Protein AF-A0A6G3X114-F1 (afdb_monomer)

Solvent-accessible surface area (backbone atoms only — not comparable to full-atom values): 4407 Å² total; per-residue (Å²): 96,43,92,81,68,70,48,63,50,22,70,51,28,55,56,42,49,52,52,49,52,55,52,49,56,49,30,60,75,69,75,45,90,79,90,86,87,76,67,75,84,50,56,28,73,87,47,62,87,51,43,46,88,73,41,94,43,70,69,53,18,51,57,47,48,60,94,57,85,65,123

Structure (mmCIF, N/CA/C/O backbone):
data_AF-A0A6G3X114-F1
#
_entry.id   AF-A0A6G3X114-F1
#
loop_
_atom_site.group_PDB
_atom_site.id
_atom_site.type_symbol
_atom_site.label_atom_id
_atom_site.label_alt_id
_atom_site.label_comp_id
_atom_site.label_asym_id
_atom_site.label_entity_id
_atom_site.label_seq_id
_atom_site.pdbx_PDB_ins_code
_atom_site.Cartn_x
_atom_site.Cartn_y
_atom_site.Cartn_z
_atom_site.occupancy
_atom_site.B_iso_or_equiv
_atom_site.auth_seq_id
_atom_site.auth_comp_id
_atom_site.auth_asym_id
_atom_site.auth_atom_id
_atom_site.pdbx_PDB_model_num
ATOM 1 N N . LEU A 1 1 ? 2.334 -4.613 3.103 1.00 96.19 1 LEU A N 1
ATOM 2 C CA .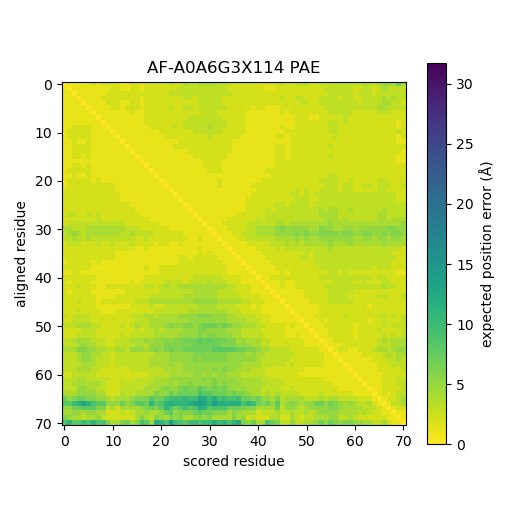 LEU A 1 1 ? 1.172 -5.213 2.411 1.00 96.19 1 LEU A CA 1
ATOM 3 C C . LEU A 1 1 ? 1.536 -6.542 1.751 1.00 96.19 1 LEU A C 1
ATOM 5 O O . LEU A 1 1 ? 1.136 -7.555 2.293 1.00 96.19 1 LEU A O 1
ATOM 9 N N . LEU A 1 2 ? 2.363 -6.584 0.697 1.00 96.75 2 LEU A N 1
ATOM 10 C CA . LEU A 1 2 ? 2.736 -7.858 0.052 1.00 96.75 2 LEU A CA 1
ATOM 11 C C . LEU A 1 2 ? 3.374 -8.874 1.016 1.00 96.75 2 LEU A C 1
ATOM 13 O O . LEU A 1 2 ? 2.919 -10.004 1.100 1.00 96.75 2 LEU A O 1
ATOM 17 N N . GLN A 1 3 ? 4.404 -8.469 1.760 1.00 96.19 3 GLN A N 1
ATOM 18 C CA . GLN A 1 3 ? 5.150 -9.390 2.628 1.00 96.19 3 GLN A CA 1
ATOM 19 C C . GLN A 1 3 ? 4.329 -9.958 3.796 1.00 96.19 3 GLN A C 1
ATOM 21 O O . GLN A 1 3 ? 4.600 -11.067 4.233 1.00 96.19 3 GLN A O 1
ATOM 26 N N . GLN A 1 4 ? 3.363 -9.195 4.316 1.00 98.12 4 GLN A N 1
ATOM 27 C CA . GLN A 1 4 ? 2.568 -9.582 5.490 1.00 98.12 4 GLN A CA 1
ATOM 28 C C . GLN A 1 4 ? 1.235 -10.233 5.102 1.00 98.12 4 GLN A C 1
ATOM 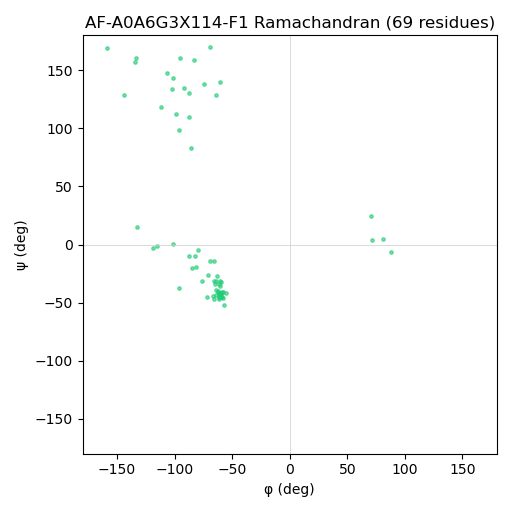30 O O . GLN A 1 4 ? 0.826 -11.189 5.741 1.00 98.12 4 GLN A O 1
ATOM 35 N N . GLU A 1 5 ? 0.595 -9.749 4.032 1.00 98.00 5 GLU A N 1
ATOM 36 C CA . GLU A 1 5 ? -0.783 -10.108 3.661 1.00 98.00 5 GLU A CA 1
ATOM 37 C C . GLU A 1 5 ? -0.886 -10.787 2.283 1.00 98.00 5 GLU A C 1
ATOM 39 O O . GLU A 1 5 ? -1.975 -11.127 1.834 1.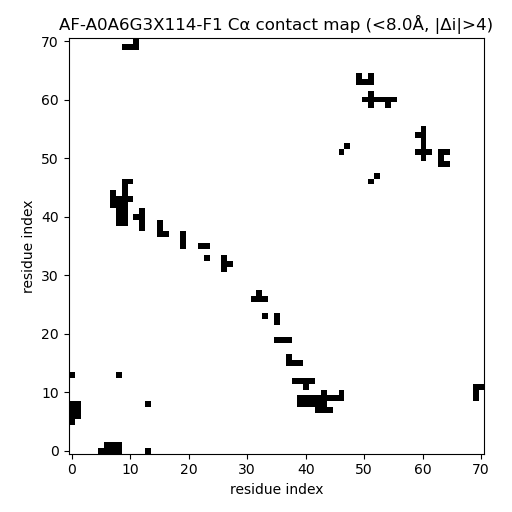00 98.00 5 GLU A O 1
ATOM 44 N N . GLY A 1 6 ? 0.218 -10.932 1.540 1.00 98.00 6 GLY A N 1
ATOM 45 C CA . GLY A 1 6 ? 0.220 -11.535 0.199 1.00 98.00 6 GLY A CA 1
ATOM 46 C C . GLY A 1 6 ? -0.415 -10.678 -0.907 1.00 98.00 6 GLY A C 1
ATOM 47 O O . GLY A 1 6 ? -0.498 -11.111 -2.054 1.00 98.00 6 GLY A O 1
ATOM 48 N N . ILE A 1 7 ? -0.843 -9.449 -0.602 1.00 98.19 7 ILE A N 1
ATOM 49 C CA . ILE A 1 7 ? -1.512 -8.563 -1.563 1.00 98.19 7 ILE A CA 1
ATOM 50 C C . ILE A 1 7 ? -0.471 -7.740 -2.339 1.00 98.19 7 ILE A C 1
ATOM 52 O O . ILE A 1 7 ? 0.154 -6.821 -1.799 1.00 98.19 7 ILE A O 1
ATOM 56 N N . PHE A 1 8 ? -0.306 -8.046 -3.630 1.00 97.94 8 PHE A N 1
ATOM 57 C CA . PHE A 1 8 ? 0.557 -7.288 -4.541 1.00 97.94 8 PHE A CA 1
ATOM 58 C 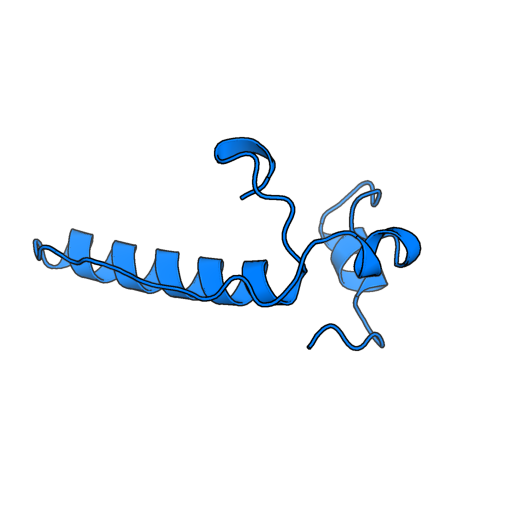C . PHE A 1 8 ? -0.181 -6.086 -5.153 1.00 97.94 8 PHE A C 1
ATOM 60 O O . PHE A 1 8 ? -0.719 -6.154 -6.260 1.00 97.94 8 PHE A O 1
ATOM 67 N N . ALA A 1 9 ? -0.219 -4.983 -4.408 1.00 97.94 9 ALA A N 1
ATOM 68 C CA . ALA A 1 9 ? -0.918 -3.758 -4.791 1.00 97.94 9 ALA A CA 1
ATOM 69 C C . ALA A 1 9 ? -0.017 -2.718 -5.477 1.00 97.94 9 ALA A C 1
ATOM 71 O O . ALA A 1 9 ? 1.210 -2.733 -5.324 1.00 97.94 9 ALA A O 1
ATOM 72 N N . GLY A 1 10 ? -0.646 -1.792 -6.200 1.00 96.81 10 GLY A N 1
ATOM 73 C CA . GLY A 1 10 ? 0.021 -0.618 -6.752 1.00 96.81 10 GLY A CA 1
ATOM 74 C C . GLY A 1 10 ? 0.463 0.404 -5.708 1.00 96.81 10 GLY A C 1
ATOM 75 O O . GLY A 1 10 ? 0.101 0.334 -4.530 1.00 96.81 10 GLY A O 1
ATOM 76 N N . VAL A 1 11 ? 1.250 1.383 -6.157 1.00 96.44 11 VAL A N 1
ATOM 77 C CA . VAL A 1 11 ? 1.909 2.375 -5.287 1.00 96.44 11 VAL A CA 1
ATOM 78 C C . VAL A 1 11 ? 0.892 3.226 -4.514 1.00 96.44 11 VAL A C 1
ATOM 80 O O . VAL A 1 11 ? 1.042 3.406 -3.304 1.00 96.44 11 VAL A O 1
ATOM 83 N N . SER A 1 12 ? -0.190 3.675 -5.163 1.00 97.19 12 SER A N 1
ATOM 84 C CA . SER A 1 12 ? -1.251 4.472 -4.520 1.00 97.19 12 SER A CA 1
ATOM 85 C C . SER A 1 12 ? -1.929 3.748 -3.349 1.00 97.19 12 SER A C 1
ATOM 87 O O . SER A 1 12 ? -2.286 4.372 -2.348 1.00 97.19 12 SER A O 1
ATOM 89 N N . THR A 1 13 ? -2.030 2.418 -3.411 1.00 98.31 13 THR A N 1
ATOM 90 C CA . THR A 1 13 ? -2.562 1.602 -2.309 1.00 98.31 13 THR A CA 1
ATOM 91 C C . THR A 1 13 ? -1.660 1.672 -1.077 1.00 98.31 13 THR A C 1
ATOM 93 O O . THR A 1 13 ? -2.155 1.669 0.049 1.00 98.31 13 THR A O 1
ATOM 96 N N . GLY A 1 14 ? -0.341 1.788 -1.262 1.00 96.88 14 GLY A N 1
ATOM 97 C CA . GLY A 1 14 ? 0.598 2.019 -0.164 1.00 96.88 14 GLY A CA 1
ATOM 98 C C . GLY A 1 14 ? 0.297 3.318 0.589 1.00 96.88 14 GLY A C 1
ATOM 99 O O . GLY A 1 14 ? 0.289 3.321 1.820 1.00 96.88 14 GLY A O 1
ATOM 100 N N . ALA A 1 15 ? -0.039 4.392 -0.132 1.00 97.44 15 ALA A N 1
ATOM 101 C CA . ALA A 1 15 ? -0.448 5.662 0.470 1.00 97.44 15 ALA A CA 1
ATOM 102 C C . ALA A 1 15 ? -1.789 5.544 1.220 1.00 97.44 15 ALA A C 1
ATOM 104 O O . ALA A 1 15 ? -1.903 6.004 2.359 1.00 97.44 15 ALA A O 1
ATOM 105 N N . ALA A 1 16 ? -2.783 4.875 0.624 1.00 98.50 16 ALA A N 1
ATOM 106 C CA . ALA A 1 16 ? -4.076 4.635 1.269 1.00 98.50 16 ALA A CA 1
ATOM 107 C C . ALA A 1 16 ? -3.934 3.805 2.558 1.00 98.50 16 ALA A C 1
ATOM 109 O O . ALA A 1 16 ? -4.478 4.177 3.600 1.00 98.50 16 ALA A O 1
ATOM 110 N N . LEU A 1 17 ? -3.147 2.724 2.520 1.00 98.56 17 LEU A N 1
ATOM 111 C CA . LEU A 1 17 ? -2.867 1.891 3.689 1.00 98.56 17 LEU A CA 1
ATOM 112 C C . LEU A 1 17 ? -2.093 2.663 4.766 1.00 98.56 17 LEU A C 1
ATOM 114 O O . LEU A 1 17 ? -2.386 2.512 5.950 1.00 98.56 17 LEU A O 1
ATOM 118 N N . HIS A 1 18 ? -1.137 3.515 4.384 1.00 98.38 18 HIS A N 1
ATOM 119 C CA . HIS A 1 18 ? -0.411 4.354 5.340 1.00 98.38 18 HIS A CA 1
ATOM 120 C C . HIS A 1 18 ? -1.367 5.268 6.125 1.00 98.38 18 HIS A C 1
ATOM 122 O O . HIS A 1 18 ? -1.297 5.338 7.355 1.00 98.38 18 HIS A O 1
ATOM 128 N N . ALA A 1 19 ? -2.316 5.909 5.434 1.00 98.62 19 ALA A N 1
ATOM 129 C CA . ALA A 1 19 ? -3.354 6.708 6.080 1.00 98.62 19 ALA A CA 1
ATOM 130 C C . ALA A 1 19 ? -4.274 5.852 6.971 1.00 98.62 19 ALA A C 1
ATOM 132 O O . ALA A 1 19 ? -4.552 6.240 8.107 1.00 98.62 19 ALA A O 1
ATOM 133 N N . ALA A 1 20 ? -4.690 4.672 6.498 1.00 98.69 20 ALA A N 1
ATOM 134 C CA . ALA A 1 20 ? -5.532 3.745 7.255 1.00 98.69 20 ALA A CA 1
ATOM 135 C C . ALA A 1 20 ? -4.865 3.272 8.561 1.00 98.69 20 ALA A C 1
ATOM 137 O O . ALA A 1 20 ? -5.499 3.296 9.615 1.00 98.69 20 ALA A O 1
ATOM 138 N N . ILE A 1 21 ? -3.567 2.941 8.530 1.00 98.62 21 ILE A N 1
ATOM 139 C CA . ILE A 1 21 ? -2.775 2.620 9.731 1.00 98.62 21 ILE A CA 1
ATOM 140 C C . ILE A 1 21 ? -2.749 3.818 10.689 1.00 98.62 21 ILE A C 1
ATOM 142 O O . ILE A 1 21 ? -2.913 3.655 11.899 1.00 98.62 21 ILE A O 1
ATOM 146 N N . GLY A 1 22 ? -2.590 5.036 10.165 1.00 98.62 22 GLY A N 1
ATOM 147 C CA . GLY A 1 22 ? -2.670 6.261 10.961 1.00 98.62 22 GLY A CA 1
ATOM 148 C C . GLY A 1 22 ? -4.020 6.437 11.666 1.00 98.62 22 GLY A C 1
ATOM 149 O O . GLY A 1 22 ? -4.049 6.830 12.834 1.00 98.62 22 GLY A O 1
ATOM 150 N N . VAL A 1 23 ? -5.129 6.120 10.990 1.00 98.62 23 VAL A N 1
ATOM 151 C CA . VAL A 1 23 ? -6.480 6.126 11.578 1.00 98.62 23 VAL A CA 1
ATOM 152 C C . VAL A 1 23 ? -6.616 5.042 12.651 1.00 98.62 23 VAL A C 1
ATOM 154 O O . VAL A 1 23 ? -7.045 5.351 13.762 1.00 98.62 23 VAL A O 1
ATOM 157 N N . GLY A 1 24 ? -6.167 3.814 12.381 1.00 98.69 24 GLY A N 1
ATOM 158 C CA . GLY A 1 24 ? -6.201 2.713 13.352 1.00 98.69 24 GLY A CA 1
ATOM 159 C C . GLY A 1 24 ? -5.408 3.025 14.619 1.00 98.69 24 GLY A C 1
ATOM 160 O O . GLY A 1 24 ? -5.908 2.863 15.730 1.00 98.69 24 GLY A O 1
ATOM 161 N N . ASN A 1 25 ? -4.215 3.602 14.470 1.00 98.75 25 ASN A N 1
ATOM 162 C CA . ASN A 1 25 ? -3.399 4.038 15.602 1.00 98.75 25 ASN A CA 1
ATOM 163 C C . ASN A 1 25 ? -4.092 5.108 16.462 1.00 98.75 25 ASN A C 1
ATOM 165 O O . ASN A 1 25 ? -3.843 5.168 17.666 1.00 98.75 25 ASN A O 1
ATOM 169 N N . LYS A 1 26 ? -4.939 5.966 15.876 1.00 98.69 26 LYS A N 1
ATOM 170 C CA . LYS A 1 26 ? -5.731 6.947 16.637 1.00 98.69 26 LYS A CA 1
ATOM 171 C C . LYS A 1 26 ? -6.846 6.267 17.430 1.00 98.69 26 LYS A C 1
ATOM 173 O O . LYS A 1 26 ? -6.967 6.557 18.615 1.00 98.69 26 LYS A O 1
ATOM 178 N N . ALA A 1 27 ? -7.585 5.342 16.816 1.00 98.69 27 ALA A N 1
ATOM 179 C CA . ALA A 1 27 ? -8.637 4.580 17.496 1.00 98.69 27 ALA A CA 1
ATOM 180 C C . ALA A 1 27 ? -8.077 3.771 18.679 1.00 98.69 27 ALA A C 1
ATOM 182 O O . ALA A 1 27 ? -8.584 3.870 19.794 1.00 98.69 27 ALA A O 1
ATOM 183 N N . VAL A 1 28 ? -6.944 3.081 18.479 1.00 98.56 28 VAL A N 1
ATOM 184 C CA . VAL A 1 28 ? -6.244 2.345 19.549 1.00 98.56 28 VAL A CA 1
ATOM 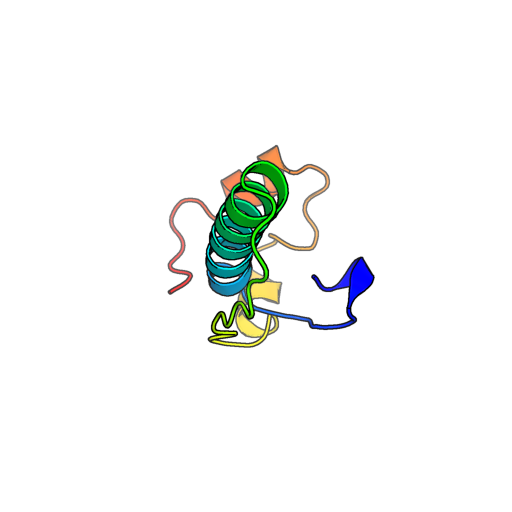185 C C . VAL A 1 28 ? -5.867 3.269 20.709 1.00 98.56 28 VAL A C 1
ATOM 187 O O . VAL A 1 28 ? -6.107 2.931 21.865 1.00 98.56 28 VAL A O 1
ATOM 190 N N . LYS A 1 29 ? -5.311 4.455 20.423 1.00 98.62 29 LYS A N 1
ATOM 191 C CA . LYS A 1 29 ? -4.955 5.439 21.462 1.00 98.62 29 LYS A CA 1
ATOM 192 C C . LYS A 1 29 ? -6.172 5.976 22.218 1.00 98.62 29 LYS A C 1
ATOM 194 O O . LYS A 1 29 ? -6.035 6.308 23.391 1.00 98.62 29 LYS A O 1
ATOM 199 N N . ALA A 1 30 ? -7.322 6.077 21.557 1.00 98.38 30 ALA A N 1
ATOM 200 C CA . ALA A 1 30 ? -8.577 6.517 22.162 1.00 98.38 30 ALA A CA 1
ATOM 201 C C . ALA A 1 30 ? -9.313 5.394 22.920 1.00 98.38 30 ALA A C 1
ATOM 203 O O . ALA A 1 30 ? -10.260 5.679 23.647 1.00 98.38 30 ALA A O 1
ATOM 204 N N . GLY A 1 31 ? -8.881 4.133 22.785 1.00 98.50 31 GLY A N 1
ATOM 205 C CA . GLY A 1 31 ? -9.593 2.980 23.344 1.00 98.50 31 GLY A CA 1
ATOM 206 C C . GLY A 1 31 ? -10.908 2.675 22.620 1.00 98.50 31 GLY A C 1
ATOM 207 O O . GLY A 1 31 ? -11.818 2.102 23.214 1.00 98.50 31 GLY A O 1
ATOM 208 N N . GLU A 1 32 ? -11.022 3.075 21.354 1.00 98.50 32 GLU A N 1
ATOM 209 C CA . GLU A 1 32 ? -12.233 2.938 20.545 1.00 98.50 32 GLU A CA 1
ATOM 210 C C . GLU A 1 32 ? -12.127 1.743 19.589 1.00 98.50 32 GLU A C 1
ATOM 212 O O . GLU A 1 32 ? -11.069 1.470 19.017 1.00 98.50 32 GLU A O 1
ATOM 217 N N . SER A 1 33 ? -13.246 1.044 19.383 1.00 98.19 33 SER A N 1
ATOM 218 C CA . SER A 1 33 ? -13.360 0.050 18.311 1.00 98.19 33 SER A CA 1
ATOM 219 C C . SER A 1 33 ? -13.483 0.757 16.965 1.00 98.19 33 SER A C 1
ATOM 221 O O . SER A 1 33 ? -14.242 1.719 16.844 1.00 98.19 33 SER A O 1
ATOM 223 N N . ALA A 1 34 ? -12.788 0.259 15.944 1.00 98.31 34 ALA A N 1
ATOM 224 C CA . ALA A 1 34 ? -12.861 0.808 14.597 1.00 98.31 34 ALA A CA 1
ATOM 225 C C . ALA A 1 34 ? -12.768 -0.296 13.539 1.00 98.31 34 ALA A C 1
ATOM 227 O O . ALA A 1 34 ? -11.813 -1.070 13.528 1.00 98.31 34 ALA A O 1
ATOM 228 N N . ASP A 1 35 ? -13.721 -0.297 12.609 1.00 98.62 35 ASP A N 1
ATOM 229 C CA . ASP A 1 35 ? -13.655 -1.049 11.357 1.00 98.62 35 ASP A CA 1
ATOM 230 C C . ASP A 1 35 ? -13.204 -0.098 10.244 1.00 98.62 35 ASP A C 1
ATOM 232 O O . ASP A 1 35 ? -13.904 0.856 9.896 1.00 98.62 35 ASP A O 1
ATOM 236 N N . ILE A 1 36 ? -12.002 -0.317 9.708 1.00 98.50 36 ILE A N 1
ATOM 237 C CA . ILE A 1 36 ? -11.365 0.604 8.759 1.00 98.50 36 ILE A CA 1
ATOM 238 C C . ILE A 1 36 ? -11.294 -0.044 7.381 1.00 98.50 36 ILE A C 1
ATOM 240 O O . ILE A 1 36 ? -10.612 -1.047 7.180 1.00 98.50 36 ILE A O 1
ATOM 244 N N . VAL A 1 37 ? -11.961 0.584 6.416 1.00 98.50 37 VAL A N 1
ATOM 245 C CA . VAL A 1 37 ? -11.919 0.206 5.001 1.00 98.50 37 VAL A CA 1
ATOM 246 C C . VAL A 1 37 ? -10.997 1.164 4.253 1.00 98.50 37 VAL A C 1
ATOM 248 O O . VAL A 1 37 ? -11.104 2.381 4.397 1.00 98.50 37 VAL A O 1
ATOM 251 N N . PHE A 1 38 ? -10.115 0.624 3.415 1.00 98.56 38 PHE A N 1
ATOM 252 C CA . PHE A 1 38 ? -9.341 1.393 2.442 1.00 98.56 38 PHE A CA 1
ATOM 253 C C . PHE A 1 38 ? -9.364 0.690 1.082 1.00 98.56 38 PHE A C 1
ATOM 255 O O . PHE A 1 38 ? -9.622 -0.510 0.990 1.00 98.56 38 PHE A O 1
ATOM 262 N N . VAL A 1 39 ? -9.122 1.450 0.015 1.00 98.44 39 VAL A N 1
ATOM 263 C CA . VAL A 1 39 ? -9.223 0.951 -1.361 1.00 98.44 39 VAL A CA 1
ATOM 264 C C . VAL A 1 39 ? -7.875 0.423 -1.845 1.00 98.44 39 VAL A C 1
ATOM 266 O O . VAL A 1 39 ? -6.851 1.092 -1.713 1.00 98.44 39 VAL A O 1
ATOM 269 N N . VAL A 1 40 ? -7.905 -0.753 -2.474 1.00 98.31 40 VAL A N 1
ATOM 270 C CA . VAL A 1 40 ? -6.833 -1.259 -3.339 1.00 98.31 40 VAL A CA 1
ATOM 271 C C . VAL A 1 40 ? -7.216 -0.925 -4.779 1.00 98.31 40 VAL A C 1
ATOM 273 O O . VAL A 1 40 ? -8.070 -1.590 -5.362 1.00 98.31 40 VAL A O 1
ATOM 276 N N . ALA A 1 41 ? -6.658 0.160 -5.320 1.00 97.75 41 ALA A N 1
ATOM 277 C CA . ALA A 1 41 ? -7.122 0.737 -6.588 1.00 97.75 41 ALA A CA 1
ATOM 278 C C . ALA A 1 41 ? -6.656 -0.059 -7.820 1.00 97.75 41 ALA A C 1
ATOM 280 O O . ALA A 1 41 ? -7.346 -0.104 -8.838 1.00 97.75 41 ALA A O 1
ATOM 281 N N . ASP A 1 42 ? -5.487 -0.689 -7.728 1.00 97.69 42 ASP A N 1
ATOM 282 C CA . ASP A 1 42 ? -4.899 -1.529 -8.763 1.00 97.69 42 ASP A CA 1
ATOM 283 C C . ASP A 1 42 ? -3.850 -2.502 -8.192 1.00 97.69 42 ASP A C 1
ATOM 285 O O . ASP A 1 42 ? -3.432 -2.424 -7.033 1.00 97.69 42 ASP A O 1
ATOM 289 N N . GLY A 1 43 ? -3.433 -3.459 -9.026 1.00 97.62 43 GLY A N 1
ATOM 290 C CA . GLY A 1 43 ? -2.334 -4.374 -8.717 1.00 97.62 43 GLY A CA 1
ATOM 291 C C . GLY A 1 43 ? -0.960 -3.771 -9.020 1.00 97.62 43 GLY A C 1
ATOM 292 O O . GLY A 1 43 ? -0.828 -2.881 -9.863 1.00 97.62 43 GLY A O 1
ATOM 293 N N . GLY A 1 44 ? 0.083 -4.319 -8.393 1.00 97.19 44 GLY A N 1
ATOM 294 C CA . GLY A 1 44 ? 1.467 -3.851 -8.551 1.00 97.19 44 GLY A CA 1
ATOM 295 C C . GLY A 1 44 ? 2.062 -4.044 -9.955 1.00 97.19 44 GLY A C 1
ATOM 296 O O . GLY A 1 44 ? 3.072 -3.438 -10.296 1.00 97.19 44 GLY A O 1
ATOM 297 N N . TRP A 1 45 ? 1.422 -4.851 -10.806 1.00 97.19 45 TRP A N 1
ATOM 298 C CA . TRP A 1 45 ? 1.942 -5.286 -12.108 1.00 97.19 45 TRP A CA 1
ATOM 299 C C . TRP A 1 45 ? 2.348 -4.145 -13.044 1.00 97.19 45 TRP A C 1
ATOM 301 O O . TRP A 1 45 ? 3.404 -4.220 -13.666 1.00 97.19 45 TRP A O 1
ATOM 311 N N . LYS A 1 46 ? 1.551 -3.071 -13.121 1.00 95.06 46 LYS A N 1
ATOM 312 C CA . LYS A 1 46 ? 1.850 -1.931 -14.007 1.00 95.06 46 LYS A CA 1
ATOM 313 C C . LYS A 1 46 ? 3.070 -1.116 -13.557 1.00 95.06 46 LYS A C 1
ATOM 315 O O . LYS A 1 46 ? 3.582 -0.326 -14.339 1.00 95.06 46 LYS A O 1
ATOM 320 N N . TYR A 1 47 ? 3.532 -1.320 -12.322 1.00 95.94 47 TYR A N 1
ATOM 321 C CA . TYR A 1 47 ? 4.673 -0.617 -11.742 1.00 95.94 47 TYR A CA 1
ATOM 322 C C . TYR A 1 47 ? 5.960 -1.458 -11.759 1.00 95.94 47 TYR A C 1
ATOM 324 O O . TYR A 1 47 ? 7.005 -0.990 -11.327 1.00 95.94 47 TYR A O 1
ATOM 332 N N . LEU A 1 48 ? 5.937 -2.695 -12.274 1.00 95.75 48 LEU A N 1
ATOM 333 C CA . LEU A 1 48 ? 7.139 -3.542 -12.330 1.00 95.75 48 LEU A CA 1
ATOM 334 C C . LEU A 1 48 ? 8.260 -2.930 -13.181 1.00 95.75 48 LEU A C 1
ATOM 336 O O . LEU A 1 48 ? 9.433 -3.079 -12.852 1.00 95.75 48 LEU A O 1
ATOM 340 N N . SER A 1 49 ? 7.910 -2.214 -14.250 1.00 94.12 49 SER A N 1
ATOM 341 C CA . SER A 1 49 ? 8.877 -1.573 -15.147 1.00 94.12 49 SER A CA 1
ATOM 342 C C . SER A 1 49 ? 9.439 -0.252 -14.618 1.00 94.12 49 SER A C 1
ATOM 344 O O . SER A 1 49 ? 10.294 0.334 -15.275 1.00 94.12 49 SER A O 1
ATOM 346 N N . THR A 1 50 ? 8.965 0.247 -13.473 1.00 93.94 50 THR A N 1
ATOM 347 C CA . THR A 1 50 ? 9.426 1.531 -12.922 1.00 93.94 50 THR A CA 1
ATOM 348 C C . THR A 1 50 ? 10.740 1.394 -12.161 1.00 93.94 50 THR A C 1
ATOM 350 O O . THR A 1 50 ? 11.430 2.385 -11.968 1.00 93.94 50 THR A O 1
ATOM 353 N N . GLY A 1 51 ? 11.092 0.173 -11.741 1.00 93.44 51 GLY A N 1
ATOM 354 C CA . GLY A 1 51 ? 12.244 -0.107 -10.881 1.00 93.44 51 GLY A CA 1
ATOM 355 C C . GLY A 1 51 ? 11.944 -0.015 -9.380 1.00 93.44 51 GLY A C 1
ATOM 356 O O . GLY A 1 51 ? 12.784 -0.417 -8.577 1.00 93.44 51 GLY A O 1
ATOM 357 N N . VAL A 1 52 ? 10.741 0.425 -8.985 1.00 94.62 52 VAL A N 1
ATOM 358 C CA . VAL A 1 52 ? 10.395 0.684 -7.573 1.00 94.62 52 VAL A CA 1
ATOM 359 C C . VAL A 1 52 ? 10.507 -0.553 -6.676 1.00 94.62 52 VAL A C 1
ATOM 361 O O . VAL A 1 52 ? 10.906 -0.448 -5.521 1.00 94.62 52 VAL A O 1
ATOM 364 N N . TYR A 1 53 ? 10.177 -1.740 -7.192 1.00 93.06 53 TYR A N 1
ATOM 365 C CA . TYR A 1 53 ? 10.170 -2.977 -6.400 1.00 93.06 53 TYR A CA 1
ATOM 366 C C . TYR A 1 53 ? 11.523 -3.693 -6.348 1.00 93.06 53 TYR A C 1
ATOM 368 O O . TYR A 1 53 ? 11.669 -4.652 -5.594 1.00 93.06 53 TYR A O 1
ATOM 376 N N . THR A 1 54 ? 12.488 -3.268 -7.165 1.00 94.25 54 THR A N 1
ATOM 377 C CA . THR A 1 54 ? 13.819 -3.889 -7.271 1.00 94.25 54 THR A CA 1
ATOM 378 C C . THR A 1 54 ? 14.943 -2.967 -6.811 1.00 94.25 54 THR A C 1
ATOM 380 O O . THR A 1 54 ? 16.102 -3.364 -6.855 1.00 94.25 54 THR A O 1
ATOM 383 N N . ALA A 1 55 ? 14.623 -1.738 -6.405 1.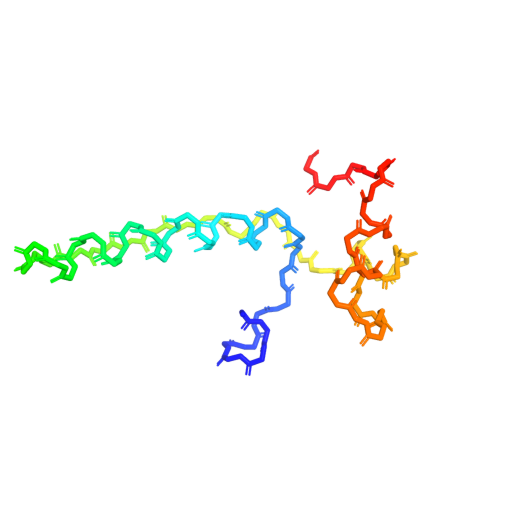00 95.19 55 ALA A N 1
ATOM 384 C CA . ALA A 1 55 ? 15.592 -0.800 -5.863 1.00 95.19 55 ALA A CA 1
ATOM 385 C C . ALA A 1 55 ? 16.252 -1.358 -4.589 1.00 95.19 55 ALA A C 1
ATOM 387 O O . ALA A 1 55 ? 15.590 -1.965 -3.747 1.00 95.19 55 ALA A O 1
ATOM 388 N N . GLU A 1 56 ? 17.561 -1.139 -4.445 1.00 95.38 56 GLU A N 1
ATOM 389 C CA . GLU A 1 56 ? 18.342 -1.658 -3.311 1.00 95.38 56 GLU A CA 1
ATOM 390 C C . GLU A 1 56 ? 18.014 -0.953 -1.987 1.00 95.38 56 GLU A C 1
ATOM 392 O O . GLU A 1 56 ? 18.176 -1.533 -0.913 1.00 95.38 56 GLU A O 1
ATOM 397 N N . THR A 1 57 ? 17.544 0.295 -2.059 1.00 96.62 57 THR A N 1
ATOM 398 C CA . THR A 1 57 ? 17.178 1.116 -0.901 1.00 96.62 57 THR A CA 1
ATOM 399 C C . THR A 1 57 ? 15.832 1.801 -1.103 1.00 96.62 57 THR A C 1
ATOM 401 O O . THR A 1 57 ? 15.351 1.973 -2.227 1.00 96.62 57 THR A O 1
ATOM 404 N N . THR A 1 58 ? 15.226 2.234 0.003 1.00 92.88 58 THR A N 1
ATOM 405 C CA . THR A 1 58 ? 13.988 3.023 -0.022 1.00 92.88 58 THR A CA 1
ATOM 406 C C . THR A 1 58 ? 14.200 4.355 -0.736 1.00 92.88 58 THR A C 1
ATOM 408 O O . THR A 1 58 ? 13.343 4.780 -1.505 1.00 92.88 58 THR A O 1
ATOM 411 N N . GLU A 1 59 ? 15.343 5.003 -0.519 1.00 96.00 59 GLU A N 1
ATOM 412 C CA . GLU A 1 59 ? 15.703 6.266 -1.161 1.00 96.00 59 GLU A CA 1
ATOM 413 C C . GLU A 1 59 ? 15.778 6.099 -2.683 1.00 96.00 59 GLU A C 1
ATOM 415 O O . GLU A 1 59 ? 15.147 6.865 -3.409 1.00 96.00 59 GLU A O 1
ATOM 420 N N . ALA A 1 60 ? 16.441 5.041 -3.163 1.00 96.38 60 ALA A N 1
ATOM 421 C CA . ALA A 1 60 ? 16.486 4.721 -4.587 1.00 96.38 60 ALA A CA 1
ATOM 422 C C . ALA A 1 60 ? 15.082 4.419 -5.142 1.00 96.38 60 ALA A C 1
ATOM 424 O O . ALA A 1 60 ? 14.728 4.893 -6.219 1.00 96.38 60 ALA A O 1
ATOM 425 N N . ALA A 1 61 ? 14.237 3.694 -4.399 1.00 94.56 61 ALA A N 1
ATOM 426 C CA . ALA A 1 61 ? 12.853 3.443 -4.809 1.00 94.56 61 ALA A CA 1
ATOM 427 C C . ALA A 1 61 ? 12.056 4.752 -4.962 1.00 94.56 61 ALA A C 1
ATOM 429 O O . ALA A 1 61 ? 11.318 4.915 -5.934 1.00 94.56 61 ALA A O 1
ATOM 430 N N . ILE A 1 62 ? 12.229 5.707 -4.042 1.00 93.81 62 ILE A N 1
ATOM 431 C CA . ILE A 1 62 ? 11.597 7.032 -4.119 1.00 93.81 62 ILE A CA 1
ATOM 432 C C . ILE A 1 62 ? 12.059 7.778 -5.372 1.00 93.81 62 ILE A C 1
ATOM 434 O O . ILE A 1 62 ? 11.217 8.333 -6.079 1.00 93.81 62 ILE A O 1
ATOM 438 N N . GLU A 1 63 ? 13.356 7.764 -5.679 1.00 95.12 63 GLU A N 1
ATOM 439 C CA . GLU A 1 63 ? 13.891 8.378 -6.900 1.00 95.12 63 GLU A CA 1
ATOM 440 C C . GLU A 1 63 ? 13.257 7.779 -8.163 1.00 95.12 63 GLU A C 1
ATOM 442 O O . GLU A 1 63 ? 12.870 8.531 -9.054 1.00 95.12 63 GLU A O 1
ATOM 447 N N . THR A 1 64 ? 13.040 6.456 -8.221 1.00 92.88 64 THR A N 1
ATOM 448 C CA . THR A 1 64 ? 12.359 5.834 -9.377 1.00 92.88 64 THR A CA 1
ATOM 449 C C . THR A 1 64 ? 10.909 6.290 -9.564 1.00 92.88 64 THR A C 1
ATOM 451 O O . THR A 1 64 ? 10.391 6.272 -10.681 1.00 92.88 64 THR A O 1
ATOM 454 N N . LEU A 1 65 ? 10.245 6.703 -8.480 1.00 92.00 65 LEU A N 1
ATOM 455 C CA . LEU A 1 65 ? 8.870 7.201 -8.513 1.00 92.00 65 LEU A CA 1
ATOM 456 C C . LEU A 1 65 ? 8.789 8.692 -8.864 1.00 92.00 65 LEU A C 1
ATOM 458 O O . LEU A 1 65 ? 7.729 9.160 -9.291 1.00 92.00 65 LEU A O 1
ATOM 462 N N . GLN A 1 66 ? 9.874 9.454 -8.693 1.00 89.81 66 GLN A N 1
ATOM 463 C CA . GLN A 1 66 ? 9.890 10.868 -9.055 1.00 89.81 66 GLN A CA 1
ATOM 464 C C . GLN A 1 66 ? 9.707 11.033 -10.570 1.00 89.81 66 GLN A C 1
ATOM 466 O O . GLN A 1 66 ? 10.395 10.420 -11.379 1.00 89.81 66 GLN A O 1
ATOM 471 N N . GLY A 1 67 ? 8.747 11.875 -10.966 1.00 87.12 67 GLY A N 1
ATOM 472 C CA . GLY A 1 67 ? 8.427 12.119 -12.377 1.00 87.12 67 GLY A CA 1
ATOM 473 C C . GLY A 1 67 ? 7.523 11.067 -13.032 1.00 87.12 67 GLY A C 1
ATOM 474 O O . GLY A 1 67 ? 7.245 11.183 -14.224 1.00 87.12 67 GLY A O 1
ATOM 475 N N . GLN A 1 68 ? 7.025 10.080 -12.279 1.00 91.25 68 GLN A N 1
ATOM 476 C CA . GLN A 1 68 ? 6.052 9.100 -12.767 1.00 91.25 68 GLN A CA 1
ATOM 477 C C . GLN A 1 68 ? 4.654 9.346 -12.192 1.00 91.25 68 GLN A C 1
ATOM 479 O O . GLN A 1 68 ? 4.499 9.782 -11.051 1.00 91.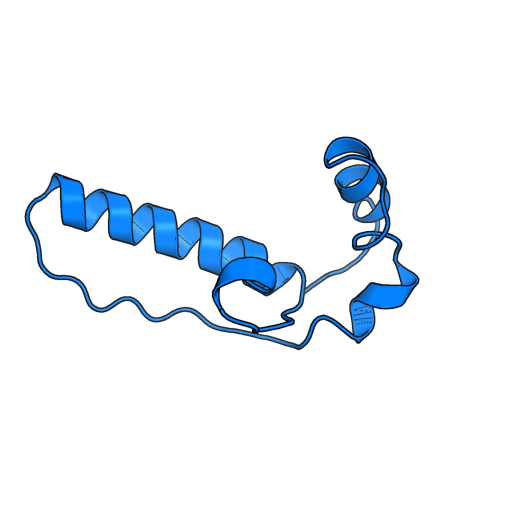25 68 GLN A O 1
ATOM 484 N N . LEU A 1 69 ? 3.623 9.034 -12.982 1.00 89.81 69 LEU A N 1
ATOM 485 C CA . LEU A 1 69 ? 2.236 9.005 -12.517 1.00 89.81 69 LEU A CA 1
ATOM 486 C C . LEU A 1 69 ? 1.918 7.620 -11.951 1.00 89.81 69 LEU A C 1
ATOM 488 O O . LEU A 1 69 ? 2.179 6.603 -12.591 1.00 89.81 69 LEU A O 1
ATOM 492 N N . TRP A 1 70 ? 1.344 7.592 -10.753 1.00 90.00 70 TRP A N 1
ATOM 493 C CA . TRP A 1 70 ? 1.020 6.363 -10.021 1.00 90.00 70 TRP A CA 1
ATOM 494 C C . TRP A 1 70 ? -0.399 6.352 -9.437 1.00 90.00 70 TRP A C 1
ATOM 496 O O . TRP A 1 70 ? -0.732 5.517 -8.590 1.00 90.00 70 TRP A O 1
ATOM 506 N N . ALA A 1 71 ? -1.226 7.282 -9.915 1.00 86.00 71 ALA A N 1
ATOM 507 C CA . ALA A 1 71 ? -2.664 7.390 -9.717 1.00 86.00 71 ALA A CA 1
ATOM 508 C C . ALA A 1 71 ? -3.262 8.199 -10.876 1.00 86.0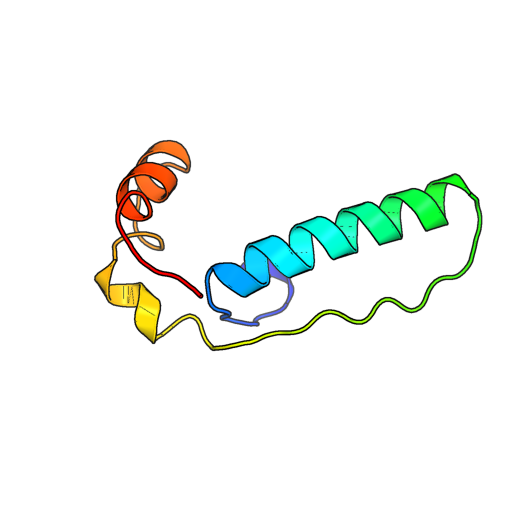0 71 ALA A C 1
ATOM 510 O O . ALA A 1 71 ? -2.556 9.114 -11.366 1.00 86.00 71 ALA A O 1
#

Mean predicted aligned error: 2.61 Å

Foldseek 3Di:
DCVPPVAQAFPVQVVQVVVQVVVVVVCVVVVHDDDTDTDRPGGNVVVPVLCLVVDPDNVRSVVSCPPDDRD

Organism: NCBI:txid2706086

Secondary structure (DSSP, 8-state):
-HHHH---B-HHHHHHHHHHHHHHHHHHHHT----------SBGGGGGGGSTTT-SSHHHHHHHHTT----

Sequence (71 aa):
LLQQEGIFAGVSTGAALHAAIGVGNKAVKAGESADIVFVVADGGWKYLSTGVYTAETTEAAIETLQGQLWA

pLDDT: mean 96.29, std 2.88, range [86.0, 98.75]

Radius of gyration: 14.24 Å; Cα contacts (8 Å, |Δi|>4): 66; chains: 1; bounding box: 32×24×38 Å

InterPro domains:
  IPR036052 Tryptophan synthase beta chain-like, PALP domain superfamily [G3DSA:3.40.50.1100] (1-50)
  IPR036052 Tryptophan synthase beta chain-like, PALP domain superfamily [SSF53686] (1-53)

=== Feature glossary ===
Each block in this record encodes a different view of the same protein. In brief:

Predicted aligned error. PAE(i, j) answers: if I align the predicted and true structures on residue i, how far off (in Å) do I expect residue j to be? A block-diagonal PAE matrix with low values on the blocks and high values off-diagonal is the signature of a multi-domain protein with confidently predicted domains but uncertain inter-domain orientation.

Contact-map, Ramachandran, and PAE plots. Plot images: a contact map (which residues are close in 3D, as an N×N binary image), a Ramachandran scatter (backbone torsion angles, revealing secondary-structure composition at a glance), and — for AlphaFold structures — a PAE heatmap (pairwise prediction confidence).

Backbone torsions (φ/ψ). φ (phi) and ψ (psi) are the two rotatable backbone dihedrals per residue: φ is the C(i-1)–N–Cα–C torsion, ψ is the N–Cα–C–N(i+1) torsion, both in degrees on (−180°, 180°]. α-helical residues cluster near (−60°, −45°); β-strand residues near (−120°, +130°). A Ramachandran plot is simply a scatter of (φ, ψ) for every residue.

Foldseek 3Di. A 3Di character summarizes, for each residue, the relative orientation of the Cα frame of its nearest spatial neighbor. Because it encodes fold topology rather than chemistry, 3Di alignments detect remote structural similarity that sequence alignment misses.

Radius of gyration, Cα contacts, bounding box. Three whole-structure scalars: the radius of gyration (RMS distance of Cα from centroid, in Å), the count of Cα–Cα contacts (pairs closer than 8 Å and separated by more than four residues in sequence — i.e. tertiary, not local, contacts), and the bounding-box dimensions. Together they distinguish compact globular folds from extended fibres or disordered chains.

Sequence. Sequence gives the chain of amino acids in standard one-letter code (A=alanine, C=cysteine, …, Y=tyrosine), read N→C. It is the only feature that is directly encoded by the gene; all structural features are derived from the folded form of this sequence.

mmCIF coordinates. Atomic coordinates in PDBx/mmCIF format — the same representation the Protein Data Bank distributes. Each line of the _atom_site loop places one backbone atom in Cartesian space (units: ångströms, origin: arbitrary).

Secondary structure (3-state, P-SEA). Three-state secondary structure (P-SEA) collapses the eight DSSP classes into helix (a), strand (b), and coil (c). P-SEA assigns these from Cα geometry alone — distances and angles — without requiring backbone oxygens, so it works on any Cα trace.

InterPro / GO / CATH / organism. Functional annotations link the protein to curated databases. InterPro entries identify conserved domains and families by matching the sequence against member-database signatures (Pfam, PROSITE, CDD, …). Gene Ontology (GO) terms describe molecular function, biological process, and cellular component in a controlled vocabulary. CATH places the structure in a hierarchical fold classification (Class/Architecture/Topology/Homologous-superfamily). The organism is the source species.

B-factor. B-factor (Debye–Waller factor) reflects atomic displacement in the crystal lattice. It is an experimental observable (units Å²), not a prediction; low values mean the atom is pinned down, high values mean it moves or is heterogeneous across the crystal.

Rendered structure images. Structure images are PyMOL renders from six orthogonal camera directions. Cartoon representation draws helices as coils and strands as arrows; sticks shows the backbone as bonds; surface shows the solvent-excluded envelope. Rainbow coloring maps sequence position to hue (blue→red, N→C); chain coloring assigns a distinct color per polypeptide.

Solvent-accessible surface area. Solvent-accessible surface area (SASA) is the area in Å² traced out by the centre of a 1.4 Å probe sphere (a water molecule) rolled over the protein's van der Waals surface (Shrake–Rupley / Lee–Richards construction). Buried residues have near-zero SASA; fully exposed residues can exceed 200 Å². The total SASA scales roughly with the number of surface residues.

Secondary structure (8-state, DSSP). The SS8 string is DSSP's per-residue secondary-structure call. α-helix (H) means an i→i+4 H-bond ladder; β-strand (E) means the residue participates in a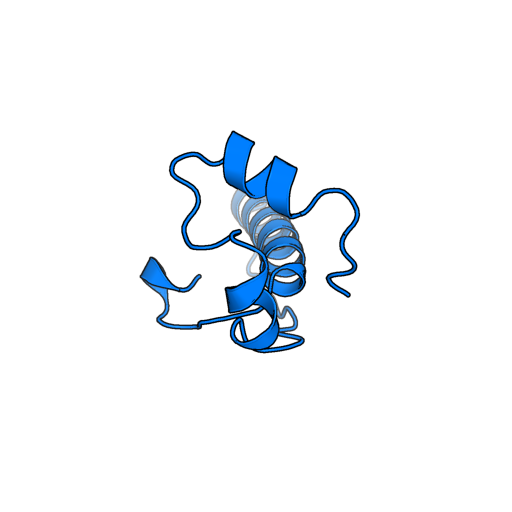 β-sheet; 3₁₀ (G) and π (I) are tighter and wider helices; T/S are turns/bends; '-' is loop.

pLDDT. For AlphaFold models, the B-factor field carries pLDDT — the model's own estimate of local accuracy on a 0–100 scale. Regions with pLDDT<50 should be treated as essentially unmodeled; they often correspond to intrinsically disordered segments.

Nearest PDB structures. Nearest PDB neighbors are the top structural matches found by Foldseek when searching this structure against the entire Protein Data Bank. Each hit reports a TM-score (0 to 1; >0.5 almost always implies the same fold) and an E-value. These are *structural* homologs — they may share no detectable sequence similarity.